Protein AF-V3Z095-F1 (afdb_monomer_lite)

Radius of gyration: 11.89 Å; chains: 1; bounding box: 31×24×21 Å

Secondary structure (DSSP, 8-state):
-EEES-EEE-S-EEEEEEES-EEE-S-EEEEEEES-EEE-S-EEEEEEES-EEE-SEEEEEEEES-EEE-SEEEEEEEES-EEE-SEEEEEEE-

pLDDT: mean 81.74, std 9.74, range [58.19, 93.19]

Sequence (94 aa):
STVLGNVIFNNTHRESTVLGNVIFNNTHRESTVLGNVISNNTHRESTVLGNVIFNNTHRESTVLGNVISFNTQSESTVLGILISFNTHRESTVL

Structure (mmCIF, N/CA/C/O backbone):
data_AF-V3Z095-F1
#
_entry.id   AF-V3Z095-F1
#
loop_
_atom_site.group_PDB
_atom_site.id
_atom_site.type_symbol
_atom_site.label_atom_id
_atom_site.label_alt_id
_atom_site.label_comp_id
_atom_site.label_asym_id
_atom_site.label_entity_id
_atom_site.label_seq_id
_atom_site.pdbx_PDB_ins_code
_atom_site.Cartn_x
_atom_site.Cartn_y
_atom_site.Cartn_z
_atom_site.occupancy
_atom_site.B_iso_or_equiv
_atom_site.auth_seq_id
_atom_site.auth_comp_id
_atom_site.auth_asym_id
_atom_site.auth_atom_id
_atom_site.pdbx_PDB_model_num
ATOM 1 N N . SER A 1 1 ? -11.184 0.688 10.943 1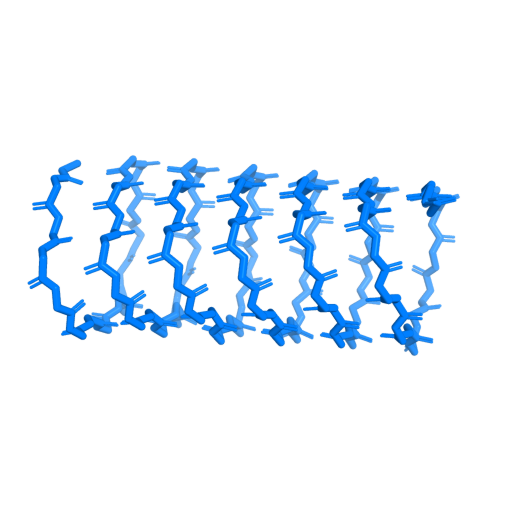.00 80.81 1 SER A N 1
ATOM 2 C CA . SER A 1 1 ? -12.043 -0.504 10.722 1.00 80.81 1 SER A CA 1
ATOM 3 C C . SER A 1 1 ? -11.212 -1.630 10.129 1.00 80.81 1 SER A C 1
ATOM 5 O O . SER A 1 1 ? -10.221 -1.330 9.473 1.00 80.81 1 SER A O 1
ATOM 7 N N . THR A 1 2 ? -11.594 -2.893 10.343 1.00 89.19 2 THR A N 1
ATOM 8 C CA . THR A 1 2 ? -10.903 -4.051 9.745 1.00 89.19 2 THR A CA 1
ATOM 9 C C . THR A 1 2 ? -11.703 -4.590 8.570 1.00 89.19 2 THR A C 1
ATOM 11 O O . THR A 1 2 ? -12.902 -4.824 8.702 1.00 89.19 2 THR A O 1
ATOM 14 N N . VAL A 1 3 ? -11.042 -4.796 7.434 1.00 89.69 3 VAL A N 1
ATOM 15 C CA . VAL A 1 3 ? -11.633 -5.392 6.234 1.00 89.69 3 VAL A CA 1
ATOM 16 C C . VAL A 1 3 ? -10.826 -6.622 5.835 1.00 89.69 3 VAL A C 1
ATOM 18 O O . VAL A 1 3 ? -9.597 -6.574 5.784 1.00 89.69 3 VAL A O 1
ATOM 21 N N . LEU A 1 4 ? -11.523 -7.721 5.553 1.00 93.00 4 LEU A N 1
ATOM 22 C CA . LEU A 1 4 ? -10.937 -8.947 5.022 1.00 93.00 4 LEU A CA 1
ATOM 23 C C . LEU A 1 4 ? -11.355 -9.105 3.559 1.00 93.00 4 LEU A C 1
ATOM 25 O O . LEU A 1 4 ? -12.545 -9.075 3.251 1.00 93.00 4 LEU A O 1
ATOM 29 N N . GLY A 1 5 ? -10.381 -9.290 2.672 1.00 92.19 5 GLY A N 1
ATOM 30 C CA . GLY A 1 5 ? -10.602 -9.412 1.234 1.00 92.19 5 GLY A CA 1
ATOM 31 C C . GLY A 1 5 ? -10.289 -8.132 0.462 1.00 92.19 5 GLY A C 1
ATOM 32 O O . GLY A 1 5 ? -9.551 -7.265 0.926 1.00 92.19 5 GLY A O 1
ATOM 33 N N . ASN A 1 6 ? -10.820 -8.047 -0.759 1.00 92.00 6 ASN A N 1
ATOM 34 C CA . ASN A 1 6 ? -10.533 -6.937 -1.661 1.00 92.00 6 ASN A CA 1
ATOM 35 C C . ASN A 1 6 ? -11.471 -5.758 -1.389 1.00 92.00 6 A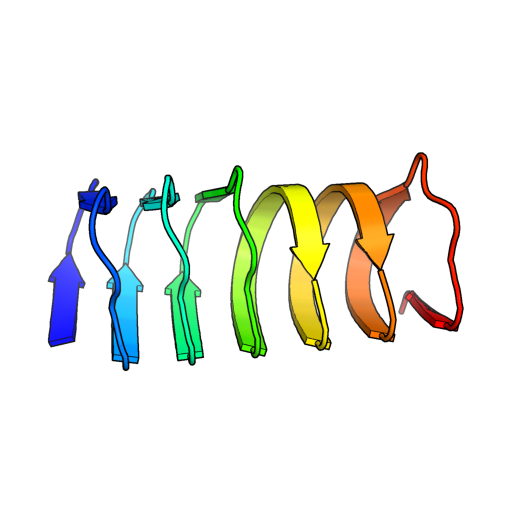SN A C 1
ATOM 37 O O . ASN A 1 6 ? -12.688 -5.941 -1.342 1.00 92.00 6 ASN A O 1
ATOM 41 N N . VAL A 1 7 ? -10.923 -4.550 -1.258 1.00 89.19 7 VAL A N 1
ATOM 42 C CA . VAL A 1 7 ? -11.707 -3.345 -0.953 1.00 89.19 7 VAL A CA 1
ATOM 43 C C . VAL A 1 7 ? -11.264 -2.147 -1.784 1.00 89.19 7 VAL A C 1
ATOM 45 O O . VAL A 1 7 ? -10.089 -1.989 -2.112 1.00 89.19 7 VAL A O 1
ATOM 48 N N . ILE A 1 8 ? -12.226 -1.293 -2.125 1.00 88.94 8 ILE A N 1
ATOM 49 C CA . ILE A 1 8 ? -11.982 -0.014 -2.790 1.00 88.94 8 ILE A CA 1
ATOM 50 C C . ILE A 1 8 ? -12.507 1.096 -1.885 1.00 88.94 8 ILE A C 1
ATOM 52 O O . ILE A 1 8 ? -13.685 1.104 -1.526 1.00 88.94 8 ILE A O 1
ATOM 56 N N . PHE A 1 9 ? -11.642 2.046 -1.538 1.00 85.06 9 PHE A N 1
ATOM 57 C CA . PHE A 1 9 ? -12.014 3.233 -0.775 1.00 85.06 9 PHE A CA 1
ATOM 58 C C . PHE A 1 9 ? -12.023 4.465 -1.678 1.00 85.06 9 PHE A C 1
ATOM 60 O O . PHE A 1 9 ? -10.979 4.893 -2.164 1.00 85.06 9 PHE A O 1
ATOM 67 N N . ASN A 1 10 ? -13.204 5.065 -1.841 1.00 83.75 10 ASN A N 1
ATOM 68 C CA . ASN A 1 10 ? -13.407 6.292 -2.625 1.00 83.75 10 ASN A CA 1
ATOM 69 C C . ASN A 1 10 ? -13.725 7.525 -1.754 1.00 83.75 10 ASN A C 1
ATOM 71 O O . ASN A 1 10 ? -13.984 8.605 -2.274 1.00 83.75 10 ASN A O 1
ATOM 75 N N . ASN A 1 11 ? -13.703 7.393 -0.425 1.00 76.88 11 ASN A N 1
ATOM 76 C CA . ASN A 1 11 ? -14.021 8.464 0.526 1.00 76.88 11 ASN A CA 1
ATOM 77 C C . ASN A 1 11 ? -12.877 8.698 1.512 1.00 76.88 11 ASN A C 1
ATOM 79 O O . ASN A 1 11 ? -12.057 7.806 1.734 1.00 76.88 11 ASN A O 1
ATOM 83 N N . THR A 1 12 ? -12.861 9.881 2.133 1.00 73.81 12 THR A N 1
ATOM 84 C CA . THR A 1 12 ? -11.917 10.183 3.208 1.00 73.81 12 THR A CA 1
ATOM 85 C C . THR A 1 12 ? -12.103 9.195 4.346 1.00 73.81 12 THR A C 1
ATOM 87 O O . THR A 1 12 ? -13.180 9.117 4.940 1.00 73.81 12 THR A O 1
ATOM 90 N N . HIS A 1 13 ? -11.041 8.471 4.674 1.00 70.00 13 HIS A N 1
ATOM 91 C CA . HIS A 1 13 ? -11.054 7.496 5.753 1.00 70.00 13 HIS A CA 1
ATOM 92 C C . HIS A 1 13 ? -9.945 7.830 6.755 1.00 70.00 13 HIS A C 1
ATOM 94 O O . HIS A 1 13 ? -8.837 8.227 6.381 1.00 70.00 13 HIS A O 1
ATOM 100 N N . ARG A 1 14 ? -10.272 7.745 8.049 1.00 72.38 14 ARG A N 1
ATOM 101 C CA . ARG A 1 14 ? -9.317 8.068 9.117 1.00 72.38 14 ARG A CA 1
ATOM 102 C C . ARG A 1 14 ? -8.359 6.912 9.361 1.00 72.38 14 ARG A C 1
ATOM 104 O O . ARG A 1 14 ? -7.163 7.099 9.193 1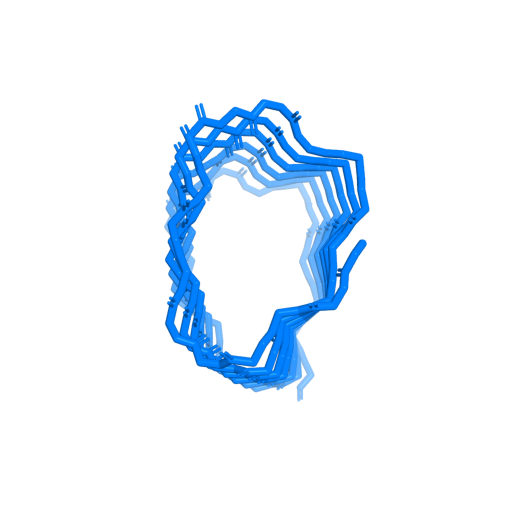.00 72.38 14 ARG A O 1
ATOM 111 N N . GLU A 1 15 ? -8.908 5.739 9.667 1.00 83.50 15 GLU A N 1
ATOM 112 C CA . GLU A 1 15 ? -8.135 4.572 10.093 1.00 83.50 15 GLU A CA 1
ATOM 113 C C . GLU A 1 15 ? -8.703 3.288 9.484 1.00 83.50 15 GLU A C 1
ATOM 115 O O . GLU A 1 15 ? -9.908 3.003 9.589 1.00 83.50 15 GLU A O 1
ATOM 120 N N . SER A 1 16 ? -7.845 2.495 8.847 1.00 84.38 16 SER A N 1
ATOM 121 C CA . SER A 1 16 ? -8.231 1.207 8.269 1.00 84.38 16 SER A CA 1
ATOM 122 C C . SER A 1 16 ? -7.126 0.158 8.395 1.00 84.38 16 SER A C 1
ATOM 124 O O . SER A 1 16 ? -5.937 0.450 8.280 1.00 84.38 16 SER A O 1
ATOM 126 N N . THR A 1 17 ? -7.540 -1.085 8.632 1.00 90.56 17 THR A N 1
ATOM 127 C CA . THR A 1 17 ? -6.696 -2.273 8.540 1.00 90.56 17 THR A CA 1
ATOM 128 C C . THR A 1 17 ? -7.290 -3.187 7.485 1.00 90.56 17 THR A C 1
ATOM 130 O O . THR A 1 17 ? -8.451 -3.583 7.596 1.00 90.56 17 THR A O 1
ATOM 133 N N . VAL A 1 18 ? -6.517 -3.521 6.458 1.00 89.94 18 VAL A N 1
ATOM 134 C CA . VAL A 1 18 ? -6.969 -4.402 5.377 1.00 89.94 18 VAL A CA 1
ATOM 135 C C . VAL A 1 18 ? -6.076 -5.627 5.311 1.00 89.94 18 VAL A C 1
ATOM 137 O O . VAL A 1 18 ? -4.855 -5.509 5.231 1.00 89.94 18 VAL A O 1
ATOM 140 N N . LEU A 1 19 ? -6.696 -6.803 5.311 1.00 93.19 19 LEU A N 1
ATOM 141 C CA . LEU A 1 19 ? -6.044 -8.061 4.973 1.00 93.19 19 LEU A CA 1
ATOM 142 C C . LEU A 1 19 ? -6.541 -8.508 3.596 1.00 93.19 19 LEU A C 1
ATOM 144 O O . LEU A 1 19 ? -7.621 -9.088 3.478 1.00 93.19 19 LEU A O 1
ATOM 148 N N . GLY A 1 20 ? -5.778 -8.193 2.551 1.00 92.00 20 GLY A N 1
ATOM 149 C CA . GLY A 1 20 ? -6.176 -8.383 1.157 1.00 92.00 20 GLY A CA 1
ATOM 150 C C . GLY A 1 20 ? -5.674 -7.268 0.242 1.00 92.00 20 GLY A C 1
ATOM 151 O O . GLY A 1 20 ? -4.792 -6.495 0.613 1.00 92.00 20 GLY A O 1
ATOM 152 N N . ASN A 1 21 ? -6.223 -7.193 -0.974 1.00 91.94 21 ASN A N 1
ATOM 153 C CA . ASN A 1 21 ? -5.857 -6.135 -1.913 1.00 91.94 21 ASN A CA 1
ATOM 154 C C . ASN A 1 21 ? -6.715 -4.892 -1.678 1.00 91.94 21 ASN A C 1
ATOM 156 O O . ASN A 1 21 ? -7.936 -4.988 -1.541 1.00 91.94 21 ASN A O 1
ATOM 160 N N . VAL A 1 22 ? -6.099 -3.717 -1.701 1.00 88.94 22 VAL A N 1
ATOM 161 C CA . VAL A 1 22 ? -6.822 -2.454 -1.565 1.00 88.94 22 VAL A CA 1
ATOM 162 C C . VAL A 1 22 ? -6.482 -1.492 -2.683 1.00 88.94 22 VAL A C 1
ATOM 164 O O . VAL A 1 22 ? -5.328 -1.351 -3.090 1.00 88.94 22 VAL A O 1
ATOM 167 N N . ILE A 1 23 ? -7.521 -0.808 -3.151 1.00 88.62 23 ILE A N 1
ATOM 168 C CA . ILE A 1 23 ? -7.385 0.367 -3.995 1.00 88.62 23 ILE A CA 1
ATOM 169 C C . ILE A 1 23 ? -7.852 1.576 -3.194 1.00 88.62 23 ILE A C 1
ATOM 171 O O . ILE A 1 23 ? -9.011 1.649 -2.779 1.00 88.62 23 ILE A O 1
ATOM 175 N N . PHE A 1 24 ? -6.955 2.535 -2.996 1.00 84.81 24 PHE A N 1
ATOM 176 C CA . PHE A 1 24 ? -7.312 3.842 -2.466 1.00 84.81 24 PHE A CA 1
ATOM 177 C C . PHE A 1 24 ? -7.469 4.822 -3.626 1.00 84.81 24 PHE A C 1
ATOM 179 O O . PHE A 1 24 ? -6.536 5.040 -4.401 1.00 84.81 24 PHE A O 1
ATOM 186 N N . ASN A 1 25 ? -8.630 5.470 -3.700 1.00 84.31 25 ASN A N 1
ATOM 187 C CA . ASN A 1 25 ? -8.910 6.614 -4.568 1.00 84.31 25 ASN A CA 1
ATOM 188 C C . ASN A 1 25 ? -9.550 7.769 -3.760 1.00 84.31 25 ASN A C 1
ATOM 190 O O . ASN A 1 25 ? -10.511 8.393 -4.204 1.00 84.31 25 ASN A O 1
ATOM 194 N N . ASN A 1 26 ? -9.059 8.009 -2.531 1.00 75.44 26 ASN A N 1
ATOM 195 C CA . ASN A 1 26 ? -9.223 9.293 -1.841 1.00 75.44 26 ASN A CA 1
ATOM 196 C C . ASN A 1 26 ? -8.122 9.570 -0.787 1.00 75.44 26 ASN A C 1
ATOM 198 O O . ASN A 1 26 ? -7.223 8.762 -0.560 1.00 75.44 26 ASN A O 1
ATOM 202 N N . THR A 1 27 ? -8.217 10.715 -0.108 1.00 72.12 27 THR A N 1
ATOM 203 C CA . THR A 1 27 ? -7.363 11.106 1.013 1.00 72.12 27 THR A CA 1
ATOM 204 C C . THR A 1 27 ? -7.524 10.144 2.184 1.00 72.12 27 THR A C 1
ATOM 206 O O . THR A 1 27 ? -8.635 9.921 2.668 1.00 72.12 27 THR A O 1
ATOM 209 N N . HIS A 1 28 ? -6.413 9.636 2.703 1.00 69.75 28 HIS A N 1
ATOM 210 C CA . HIS A 1 28 ? -6.424 8.736 3.851 1.00 69.75 28 HIS A CA 1
ATOM 211 C C . HIS A 1 28 ? -5.383 9.160 4.884 1.00 69.75 28 HIS A C 1
ATOM 213 O O . HIS A 1 28 ? -4.294 9.637 4.544 1.00 69.75 28 HIS A O 1
ATOM 219 N N . ARG A 1 29 ? -5.743 9.036 6.165 1.00 70.81 29 ARG A N 1
ATOM 220 C CA . ARG A 1 29 ? -4.875 9.462 7.265 1.00 70.81 29 ARG A CA 1
ATOM 221 C C . ARG A 1 29 ? -3.892 8.363 7.650 1.00 70.81 29 ARG A C 1
ATOM 223 O O . ARG A 1 29 ? -2.703 8.582 7.469 1.00 70.81 29 ARG A O 1
ATOM 230 N N . GLU A 1 30 ? -4.394 7.200 8.066 1.00 82.88 30 GLU A N 1
ATOM 231 C CA . GLU A 1 30 ? -3.576 6.133 8.664 1.00 82.88 30 GLU A CA 1
ATOM 232 C C . GLU A 1 30 ? -4.066 4.739 8.252 1.00 82.88 30 GLU A C 1
ATOM 234 O O . GLU A 1 30 ? -5.129 4.297 8.686 1.00 82.88 30 GLU A O 1
ATOM 239 N N . SER A 1 31 ? -3.322 4.027 7.404 1.00 85.50 31 SER A N 1
A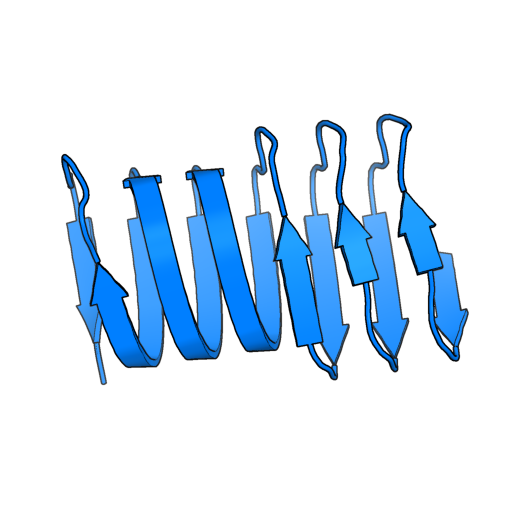TOM 240 C CA . SER A 1 31 ? -3.710 2.681 6.945 1.00 85.50 31 SER A CA 1
ATOM 241 C C . SER A 1 31 ? -2.646 1.630 7.236 1.00 85.50 31 SER A C 1
ATOM 243 O O . SER A 1 31 ? -1.469 1.854 6.944 1.00 85.50 31 SER A O 1
ATOM 245 N N . THR A 1 32 ? -3.084 0.443 7.651 1.00 90.44 32 THR A N 1
ATOM 246 C CA . THR A 1 32 ? -2.248 -0.764 7.688 1.00 90.44 32 THR A CA 1
ATOM 247 C C . THR A 1 32 ? -2.785 -1.789 6.704 1.00 90.44 32 THR A C 1
ATOM 249 O O . THR A 1 32 ? -3.948 -2.186 6.792 1.00 90.44 32 THR A O 1
ATOM 252 N N . VAL A 1 33 ? -1.950 -2.243 5.775 1.00 89.69 33 VAL A N 1
ATOM 253 C CA . VAL A 1 33 ? -2.351 -3.231 4.768 1.00 89.69 33 VAL A CA 1
ATOM 254 C C . VAL A 1 33 ? -1.408 -4.421 4.791 1.00 89.69 33 VAL A C 1
ATOM 256 O O . VAL A 1 33 ? -0.192 -4.266 4.701 1.00 89.69 33 VAL A O 1
ATOM 259 N N . LEU A 1 34 ? -1.985 -5.616 4.863 1.00 92.94 34 LEU A N 1
ATOM 260 C CA . LEU A 1 34 ? -1.299 -6.870 4.588 1.00 92.94 34 LEU A CA 1
ATOM 261 C C . LEU A 1 34 ? -1.820 -7.418 3.255 1.00 92.94 34 LEU A C 1
ATOM 263 O O . LEU A 1 34 ? -2.909 -7.991 3.195 1.00 92.94 34 LEU A O 1
ATOM 267 N N . GLY A 1 35 ? -1.061 -7.192 2.183 1.00 91.75 35 GLY A N 1
ATOM 268 C CA . GLY A 1 35 ? -1.469 -7.491 0.811 1.00 91.75 35 GLY A CA 1
ATOM 269 C C . GLY A 1 35 ? -0.982 -6.447 -0.191 1.00 91.75 35 GLY A C 1
ATOM 270 O O . GLY A 1 35 ? -0.024 -5.722 0.072 1.00 91.75 35 GLY A O 1
ATOM 271 N N . ASN A 1 36 ? -1.621 -6.387 -1.363 1.00 92.00 36 ASN A N 1
ATOM 272 C CA . ASN A 1 36 ? -1.231 -5.433 -2.399 1.00 92.00 36 ASN A CA 1
ATOM 273 C C . ASN A 1 36 ? -2.013 -4.123 -2.280 1.00 92.00 36 ASN A C 1
ATOM 275 O O . ASN A 1 36 ? -3.228 -4.126 -2.067 1.00 92.00 36 ASN A O 1
ATOM 279 N N . VAL A 1 37 ? -1.318 -3.008 -2.486 1.00 88.38 37 VAL A N 1
ATOM 280 C CA . VAL A 1 37 ? -1.900 -1.666 -2.467 1.00 88.38 37 VAL A CA 1
ATOM 281 C C . VAL A 1 37 ? -1.704 -1.004 -3.818 1.00 88.38 37 VAL A C 1
ATOM 283 O O . VAL A 1 37 ? -0.589 -0.924 -4.331 1.00 88.38 37 VAL A O 1
ATOM 286 N N . ILE A 1 38 ? -2.789 -0.463 -4.359 1.00 88.25 38 ILE A N 1
ATOM 287 C CA . ILE A 1 38 ? -2.735 0.548 -5.411 1.00 88.25 38 ILE A CA 1
ATOM 288 C C . ILE A 1 38 ? -3.338 1.817 -4.824 1.00 88.25 38 ILE A C 1
ATOM 290 O O . ILE A 1 38 ? -4.445 1.796 -4.288 1.00 88.25 38 ILE A O 1
ATOM 294 N N . SER A 1 39 ? -2.622 2.930 -4.896 1.00 83.31 39 SER A N 1
ATOM 295 C CA . SER A 1 39 ? -3.124 4.195 -4.369 1.00 83.31 39 SER A CA 1
ATOM 296 C C . SER A 1 39 ? -2.834 5.342 -5.327 1.00 83.31 39 SER A C 1
ATOM 298 O O . SER A 1 39 ? -1.731 5.439 -5.863 1.00 83.31 39 SER A O 1
ATOM 300 N N . ASN A 1 40 ? -3.854 6.183 -5.517 1.00 82.75 40 ASN A N 1
ATOM 301 C CA . ASN A 1 40 ? -3.861 7.346 -6.408 1.00 82.75 40 ASN A CA 1
ATOM 302 C C . ASN A 1 40 ? -4.363 8.633 -5.698 1.00 82.75 40 ASN A C 1
ATOM 304 O O . ASN A 1 40 ? -5.310 9.252 -6.165 1.00 82.75 40 ASN A O 1
ATOM 308 N N . ASN A 1 41 ? -3.838 8.994 -4.517 1.00 72.50 41 ASN A N 1
ATOM 309 C CA . ASN A 1 41 ? -4.282 10.121 -3.684 1.00 72.50 41 ASN A CA 1
ATOM 310 C C . ASN A 1 41 ? -3.203 10.724 -2.778 1.00 72.50 41 ASN A C 1
ATOM 312 O O . ASN A 1 41 ? -2.065 10.278 -2.718 1.00 72.50 41 ASN A O 1
ATOM 316 N N . THR A 1 42 ? -3.610 11.690 -1.957 1.00 67.25 42 THR A N 1
ATOM 317 C CA . THR A 1 42 ? -2.823 12.169 -0.820 1.00 67.25 42 THR A CA 1
ATOM 318 C C . THR A 1 42 ? -2.961 11.229 0.378 1.00 67.25 42 THR A C 1
ATOM 320 O O . THR A 1 42 ? -4.056 11.059 0.914 1.00 67.25 42 THR A O 1
ATOM 323 N N . HIS A 1 43 ? -1.853 10.669 0.856 1.00 66.62 43 HIS A N 1
ATOM 324 C CA . HIS A 1 43 ? -1.840 9.873 2.085 1.00 66.62 43 HIS A CA 1
ATOM 325 C C . HIS A 1 43 ? -0.884 10.487 3.100 1.00 66.62 43 HIS A C 1
ATOM 327 O O . HIS A 1 43 ? 0.204 10.956 2.748 1.00 66.62 43 HIS A O 1
ATOM 333 N N . ARG A 1 44 ? -1.290 10.468 4.370 1.00 66.00 44 ARG A N 1
ATOM 334 C CA . ARG A 1 44 ? -0.453 10.989 5.450 1.00 66.00 44 ARG A CA 1
ATOM 335 C C . ARG A 1 44 ? 0.530 9.932 5.934 1.00 66.00 44 ARG A C 1
ATOM 337 O O . ARG A 1 44 ? 1.725 10.141 5.779 1.00 66.00 44 ARG A O 1
ATOM 344 N N . GLU A 1 45 ? 0.007 8.803 6.405 1.00 80.62 45 GLU A N 1
ATOM 345 C CA . GLU A 1 45 ? 0.787 7.729 7.021 1.00 80.62 45 GLU A CA 1
ATOM 346 C C . GLU A 1 45 ? 0.260 6.365 6.563 1.00 80.62 45 GLU A C 1
ATOM 348 O O . GLU A 1 45 ? -0.951 6.121 6.520 1.00 80.62 45 GLU A O 1
ATOM 353 N N . SER A 1 46 ? 1.162 5.468 6.167 1.00 84.31 46 SER A N 1
ATOM 354 C CA . SER A 1 46 ? 0.790 4.117 5.732 1.00 84.31 46 SER A CA 1
ATOM 355 C C . SER A 1 46 ? 1.867 3.096 6.068 1.00 84.31 46 SER A C 1
ATOM 357 O O . SER A 1 46 ? 3.053 3.354 5.861 1.00 84.31 46 SER A O 1
ATOM 359 N N . THR A 1 47 ? 1.426 1.923 6.519 1.00 90.12 47 THR A N 1
ATOM 360 C CA . THR A 1 47 ? 2.269 0.739 6.693 1.00 90.12 47 THR A CA 1
ATOM 361 C C . THR A 1 47 ? 1.752 -0.368 5.791 1.00 90.12 47 THR A C 1
ATOM 363 O O . THR A 1 47 ? 0.583 -0.754 5.885 1.00 90.12 47 THR A O 1
ATOM 366 N N . VAL A 1 48 ? 2.614 -0.894 4.923 1.00 88.81 48 VAL A N 1
ATOM 367 C CA . VAL A 1 48 ? 2.248 -1.988 4.021 1.00 88.81 48 VAL A CA 1
ATOM 368 C C . VAL A 1 48 ? 3.234 -3.139 4.131 1.00 88.81 48 VAL A C 1
ATOM 370 O O . VAL A 1 48 ? 4.445 -2.950 4.049 1.00 88.81 48 VAL A O 1
ATOM 373 N N . LEU A 1 49 ? 2.696 -4.346 4.271 1.00 92.19 49 LEU A N 1
ATOM 374 C CA . LEU A 1 49 ? 3.427 -5.593 4.096 1.00 92.19 49 LEU A CA 1
ATOM 375 C C . LEU A 1 49 ? 2.928 -6.257 2.807 1.00 92.19 49 LEU A C 1
ATOM 377 O O . LEU A 1 49 ? 1.836 -6.830 2.783 1.00 92.19 49 LEU A O 1
ATOM 381 N N . GLY A 1 50 ? 3.706 -6.133 1.731 1.00 91.56 50 GLY A N 1
ATOM 382 C CA . GLY A 1 50 ? 3.330 -6.594 0.393 1.00 91.56 50 GLY A CA 1
ATOM 383 C C . GLY A 1 50 ? 3.819 -5.679 -0.730 1.00 91.56 50 GLY A C 1
ATOM 384 O O . GLY A 1 50 ? 4.790 -4.941 -0.567 1.00 91.56 50 GLY A O 1
ATOM 385 N N . ASN A 1 51 ? 3.167 -5.755 -1.895 1.00 90.94 51 ASN A N 1
ATOM 386 C CA . ASN A 1 51 ? 3.531 -4.926 -3.046 1.00 90.94 51 ASN A CA 1
ATOM 387 C C . ASN A 1 51 ? 2.704 -3.648 -3.087 1.00 90.94 51 ASN A C 1
ATOM 389 O O . ASN A 1 51 ? 1.496 -3.666 -2.835 1.00 90.94 51 ASN A O 1
ATOM 393 N N . VAL A 1 52 ? 3.344 -2.551 -3.476 1.00 86.50 52 VAL A N 1
ATOM 394 C CA . VAL A 1 52 ? 2.705 -1.244 -3.515 1.00 86.50 52 VAL A CA 1
ATOM 395 C C . VAL A 1 52 ? 2.995 -0.512 -4.809 1.00 86.50 52 VAL A C 1
ATOM 397 O O . VAL A 1 52 ? 4.139 -0.426 -5.253 1.00 86.50 52 VAL A O 1
ATOM 400 N N . ILE A 1 53 ? 1.941 0.063 -5.378 1.00 87.56 53 ILE A N 1
ATOM 401 C CA . ILE A 1 53 ? 2.024 1.048 -6.449 1.00 87.56 53 ILE A CA 1
ATOM 402 C C . ILE A 1 53 ? 1.421 2.355 -5.933 1.00 87.56 53 ILE A C 1
ATOM 404 O O . ILE A 1 53 ? 0.244 2.403 -5.564 1.00 87.56 53 ILE A O 1
ATOM 408 N N . PHE A 1 54 ? 2.229 3.413 -5.925 1.00 81.38 54 PHE A N 1
ATOM 409 C CA . PHE A 1 54 ? 1.816 4.758 -5.534 1.00 81.38 54 PHE A CA 1
ATOM 410 C C . PHE A 1 54 ? 1.917 5.740 -6.708 1.00 81.38 54 PHE A C 1
ATOM 412 O O . PHE A 1 54 ? 2.931 5.751 -7.406 1.00 81.38 54 PHE A O 1
ATOM 419 N N . ASN A 1 55 ? 0.897 6.590 -6.874 1.00 81.38 55 ASN A N 1
ATOM 420 C CA . ASN A 1 55 ? 0.868 7.686 -7.852 1.00 81.38 55 ASN A CA 1
ATOM 421 C C . ASN A 1 55 ? 0.260 8.983 -7.263 1.00 81.38 55 ASN A C 1
ATOM 423 O O . ASN A 1 55 ? -0.881 9.347 -7.535 1.00 81.38 55 ASN A O 1
ATOM 427 N N . ASN A 1 56 ? 0.993 9.631 -6.362 1.00 71.06 56 ASN A N 1
ATOM 428 C CA . ASN A 1 56 ? 0.479 10.316 -5.181 1.00 71.06 56 ASN A CA 1
ATOM 429 C C . ASN A 1 56 ? 1.401 11.426 -4.656 1.00 71.06 56 ASN A C 1
ATOM 431 O O . ASN A 1 56 ? 2.602 11.468 -4.915 1.00 71.06 56 ASN A O 1
ATOM 435 N N . THR A 1 57 ? 0.867 12.240 -3.744 1.00 63.88 57 THR A N 1
ATOM 436 C CA . THR A 1 57 ? 1.669 12.995 -2.771 1.00 63.88 57 THR A CA 1
ATOM 437 C C . THR A 1 57 ? 1.615 12.270 -1.423 1.00 63.88 57 THR A C 1
ATOM 439 O O . THR A 1 57 ? 0.563 12.219 -0.786 1.00 63.88 57 THR A O 1
ATOM 442 N N . HIS A 1 58 ? 2.735 11.690 -0.985 1.00 64.94 58 HIS A N 1
ATOM 443 C CA . HIS A 1 58 ? 2.836 10.997 0.308 1.00 64.94 58 HIS A CA 1
ATOM 444 C C . HIS A 1 58 ? 3.738 11.761 1.266 1.00 64.94 58 HIS A C 1
ATOM 446 O O . HIS A 1 58 ? 4.808 12.242 0.875 1.00 64.94 58 HIS A O 1
ATOM 452 N N . ARG A 1 59 ? 3.309 11.843 2.528 1.00 60.50 59 ARG A N 1
ATOM 453 C CA . ARG A 1 59 ? 4.124 12.434 3.587 1.00 60.50 59 ARG A CA 1
ATOM 454 C C . ARG A 1 59 ? 5.075 11.395 4.170 1.00 60.50 59 ARG A C 1
ATOM 456 O O . ARG A 1 59 ? 6.276 11.603 4.060 1.00 60.50 59 ARG A O 1
ATOM 463 N N . GLU A 1 60 ? 4.531 10.280 4.662 1.00 79.25 60 GLU A N 1
ATOM 464 C CA . GLU A 1 60 ? 5.279 9.223 5.351 1.00 79.25 60 GLU A CA 1
ATOM 465 C C . GLU A 1 60 ? 4.742 7.823 4.980 1.00 79.25 60 GLU A C 1
ATOM 467 O O . GLU A 1 60 ? 3.531 7.567 4.966 1.00 79.25 60 GLU A O 1
ATOM 472 N N . SER A 1 61 ? 5.639 6.889 4.649 1.00 82.50 61 SER A N 1
ATOM 473 C CA . SER A 1 61 ? 5.270 5.491 4.380 1.00 82.50 61 SER A CA 1
ATOM 474 C C . SER A 1 61 ? 6.364 4.503 4.765 1.00 82.50 61 SER A C 1
ATOM 476 O O . SER A 1 61 ? 7.529 4.714 4.419 1.00 82.50 61 SER A O 1
ATOM 478 N N . THR A 1 62 ? 5.956 3.382 5.359 1.00 89.38 62 THR A N 1
ATOM 479 C CA . THR A 1 62 ? 6.817 2.225 5.624 1.00 89.38 62 THR A CA 1
ATOM 480 C C . THR A 1 62 ? 6.312 1.030 4.832 1.00 89.38 62 THR A C 1
ATOM 482 O O . THR A 1 62 ? 5.159 0.618 4.988 1.00 89.38 62 THR A O 1
ATOM 485 N N . VAL A 1 63 ? 7.166 0.460 3.985 1.00 88.00 63 VAL A N 1
ATOM 486 C CA . VAL A 1 63 ? 6.823 -0.726 3.197 1.00 88.00 63 VAL A CA 1
ATOM 487 C C . VAL A 1 63 ? 7.841 -1.832 3.426 1.00 88.00 63 VAL A C 1
ATOM 489 O O . VAL A 1 63 ? 9.041 -1.628 3.267 1.00 88.00 63 VAL A O 1
ATOM 492 N N . LEU A 1 64 ? 7.344 -3.020 3.757 1.00 91.75 64 LEU A N 1
ATOM 493 C CA . LEU A 1 64 ? 8.105 -4.262 3.718 1.00 91.75 64 LEU A CA 1
ATOM 494 C C . LEU A 1 64 ? 7.656 -5.050 2.483 1.00 91.75 64 LEU A C 1
ATOM 496 O O . LEU A 1 64 ? 6.578 -5.651 2.479 1.00 91.75 64 LEU A O 1
ATOM 500 N N . GLY A 1 65 ? 8.459 -4.997 1.420 1.00 91.00 65 GLY A N 1
ATOM 501 C CA . GLY A 1 65 ? 8.125 -5.569 0.117 1.00 91.00 65 GLY A CA 1
ATOM 502 C C . GLY A 1 65 ? 8.572 -4.700 -1.057 1.00 91.00 65 GLY A C 1
ATOM 503 O O . GLY A 1 65 ? 9.571 -3.989 -0.973 1.00 91.00 65 GLY A O 1
ATOM 504 N N . ASN A 1 66 ? 7.847 -4.788 -2.174 1.00 89.81 66 ASN A N 1
ATOM 505 C CA . ASN A 1 66 ? 8.205 -4.084 -3.405 1.00 89.81 66 ASN A CA 1
ATOM 506 C C . ASN A 1 66 ? 7.372 -2.816 -3.575 1.00 89.81 66 ASN A C 1
ATOM 508 O O . ASN A 1 66 ? 6.149 -2.850 -3.435 1.00 89.81 66 ASN A O 1
ATOM 512 N N . VAL A 1 67 ? 8.023 -1.722 -3.954 1.00 87.00 67 VAL A N 1
ATOM 513 C CA . VAL A 1 67 ? 7.393 -0.423 -4.184 1.00 87.00 67 VAL A CA 1
ATOM 514 C C . VAL A 1 67 ? 7.715 0.082 -5.581 1.00 87.00 67 VAL A C 1
ATOM 516 O O . VAL A 1 67 ? 8.878 0.159 -5.977 1.00 87.00 67 VAL A O 1
ATOM 519 N N . ILE A 1 68 ? 6.672 0.499 -6.293 1.00 87.25 68 ILE A N 1
ATOM 520 C CA . ILE A 1 68 ? 6.778 1.353 -7.475 1.00 87.25 68 ILE A CA 1
ATOM 521 C C . ILE A 1 68 ? 6.106 2.688 -7.142 1.00 87.25 68 ILE A C 1
ATOM 523 O O . ILE A 1 68 ? 4.953 2.719 -6.711 1.00 87.25 68 ILE A O 1
ATOM 527 N N . SER A 1 69 ? 6.832 3.791 -7.312 1.00 81.38 69 SER A N 1
ATOM 528 C CA . SER A 1 69 ? 6.414 5.125 -6.865 1.00 81.38 69 SER A CA 1
ATOM 529 C C . SER A 1 69 ? 6.551 6.162 -7.987 1.00 81.38 69 SER A C 1
ATOM 531 O O . SER A 1 69 ? 7.608 6.240 -8.619 1.00 81.38 69 SER A O 1
ATOM 533 N N . PHE A 1 70 ? 5.488 6.948 -8.210 1.00 81.81 70 PHE A N 1
ATOM 534 C CA . PHE A 1 70 ? 5.390 8.040 -9.194 1.00 81.81 70 PHE A CA 1
ATOM 535 C C . PHE A 1 70 ? 4.833 9.318 -8.533 1.00 81.81 70 PHE A C 1
ATOM 537 O O . PHE A 1 70 ? 3.680 9.701 -8.713 1.00 81.81 70 PHE A O 1
ATOM 544 N N . ASN A 1 71 ? 5.633 9.952 -7.682 1.00 71.06 71 ASN A N 1
ATOM 545 C CA . ASN A 1 71 ? 5.179 10.820 -6.606 1.00 71.06 71 ASN A CA 1
ATOM 546 C C . ASN A 1 71 ? 6.059 12.057 -6.387 1.00 71.06 71 ASN A C 1
ATOM 548 O O . ASN A 1 71 ? 7.231 12.121 -6.754 1.00 71.06 71 ASN A O 1
ATOM 552 N N . THR A 1 72 ? 5.506 12.997 -5.621 1.00 63.06 72 THR A N 1
ATOM 553 C CA . THR A 1 72 ? 6.281 13.931 -4.793 1.00 63.06 72 THR A CA 1
ATOM 554 C C . THR A 1 72 ? 6.243 13.396 -3.359 1.00 63.06 72 THR A C 1
ATOM 556 O O . THR A 1 72 ? 5.186 13.397 -2.725 1.00 63.06 72 THR A O 1
ATOM 559 N N . GLN A 1 73 ? 7.359 12.858 -2.865 1.00 61.06 73 GLN A N 1
ATOM 560 C CA . GLN A 1 73 ? 7.438 12.179 -1.563 1.00 61.06 73 GLN A CA 1
ATOM 561 C C . GLN A 1 73 ? 8.365 12.935 -0.610 1.00 61.06 73 GLN A C 1
ATOM 563 O O . GLN A 1 73 ? 9.482 13.303 -0.985 1.00 61.06 73 GLN A O 1
ATOM 568 N N . SER A 1 74 ? 7.896 13.162 0.622 1.00 59.69 74 SER A N 1
ATOM 569 C CA . SER A 1 74 ? 8.725 13.762 1.673 1.00 59.69 74 SER A CA 1
ATOM 570 C C . SER A 1 74 ? 9.612 12.717 2.342 1.00 59.69 74 SER A C 1
ATOM 572 O O . SER A 1 74 ? 10.824 12.901 2.297 1.00 59.69 74 SER A O 1
ATOM 574 N N . GLU A 1 75 ? 9.041 11.624 2.865 1.00 76.19 75 GLU A N 1
ATOM 575 C CA . GLU A 1 75 ? 9.784 10.602 3.617 1.00 76.19 75 GLU A CA 1
ATOM 576 C C . GLU A 1 75 ? 9.250 9.184 3.332 1.00 76.19 75 GLU A C 1
ATOM 578 O O . GLU A 1 75 ? 8.042 8.926 3.377 1.00 76.19 75 GLU A O 1
ATOM 583 N N . SER A 1 76 ? 10.143 8.236 3.023 1.00 80.31 76 SER A N 1
ATOM 584 C CA . SER A 1 76 ? 9.773 6.821 2.880 1.00 80.31 76 SER A CA 1
ATOM 585 C C . SER A 1 76 ? 10.862 5.867 3.364 1.00 80.31 76 SER A C 1
ATOM 587 O O . SER A 1 76 ? 12.052 6.117 3.161 1.00 80.31 76 SER A O 1
ATOM 589 N N . THR A 1 77 ? 10.440 4.763 3.982 1.00 88.38 77 THR A N 1
ATOM 590 C CA . THR A 1 77 ? 11.306 3.627 4.318 1.00 88.38 77 THR A CA 1
ATOM 591 C C . THR A 1 77 ? 10.808 2.387 3.593 1.00 88.38 77 THR A C 1
ATOM 593 O O . THR A 1 77 ? 9.654 1.985 3.762 1.00 88.38 77 THR A O 1
ATOM 596 N N . VAL A 1 78 ? 11.675 1.774 2.792 1.00 88.31 78 VAL A N 1
ATOM 597 C CA . VAL A 1 78 ? 11.383 0.520 2.093 1.00 88.31 78 VAL A CA 1
ATOM 598 C C . VAL A 1 78 ? 12.400 -0.524 2.514 1.00 88.31 78 VAL A C 1
ATOM 600 O O . VAL A 1 78 ? 13.597 -0.312 2.364 1.00 88.31 78 VAL A O 1
ATOM 603 N N . LEU A 1 79 ? 11.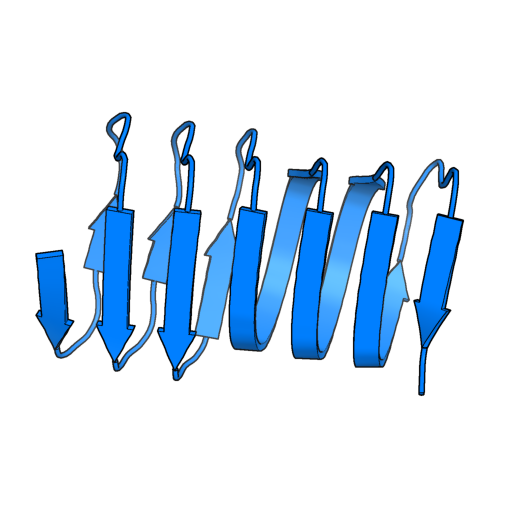915 -1.648 3.031 1.00 90.81 79 LEU A N 1
ATOM 604 C CA . LEU A 1 79 ? 12.717 -2.843 3.264 1.00 90.81 79 LEU A CA 1
ATOM 605 C C . LEU A 1 79 ? 12.388 -3.834 2.142 1.00 90.81 79 LEU A C 1
ATOM 607 O O . LEU A 1 79 ? 11.373 -4.534 2.199 1.00 90.81 79 LEU A O 1
ATOM 611 N N . GLY A 1 80 ? 13.189 -3.807 1.075 1.00 89.81 80 GLY A N 1
ATOM 612 C CA . GLY A 1 80 ? 12.904 -4.503 -0.182 1.00 89.81 80 GLY A CA 1
ATOM 613 C C . GLY A 1 80 ? 13.260 -3.693 -1.431 1.00 89.81 80 GLY A C 1
ATOM 614 O O . GLY A 1 80 ? 14.225 -2.935 -1.453 1.00 89.81 80 GLY A O 1
ATOM 615 N N . ILE A 1 81 ? 12.499 -3.877 -2.513 1.00 89.56 81 ILE A N 1
ATOM 616 C CA . ILE A 1 81 ? 12.789 -3.224 -3.798 1.00 89.56 81 ILE A CA 1
ATOM 617 C C . ILE A 1 81 ? 12.024 -1.907 -3.894 1.00 89.56 81 ILE A C 1
ATOM 619 O O . ILE A 1 81 ? 10.802 -1.889 -3.759 1.00 89.56 81 ILE A O 1
ATOM 623 N N . LEU A 1 82 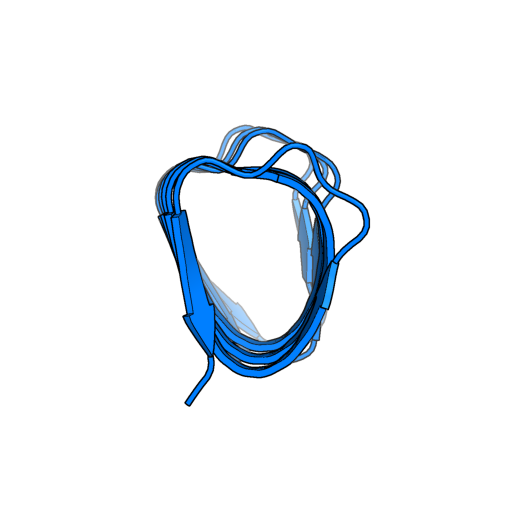? 12.727 -0.821 -4.224 1.00 87.06 82 LEU A N 1
ATOM 624 C CA . LEU A 1 82 ? 12.127 0.470 -4.555 1.00 87.06 82 LEU A CA 1
ATOM 625 C C . LEU A 1 82 ? 12.488 0.885 -5.985 1.00 87.06 82 LEU A C 1
ATOM 627 O O . LEU A 1 82 ? 13.657 1.072 -6.315 1.00 87.06 82 LEU A O 1
ATOM 631 N N . ILE A 1 83 ? 11.465 1.097 -6.809 1.00 87.38 83 ILE A N 1
ATOM 632 C CA . ILE A 1 83 ? 11.565 1.776 -8.102 1.00 87.38 83 ILE A CA 1
ATOM 633 C C . ILE A 1 83 ? 10.834 3.115 -7.968 1.00 87.38 83 ILE A C 1
ATOM 635 O O . ILE A 1 83 ? 9.637 3.147 -7.681 1.00 87.38 83 ILE A O 1
ATOM 639 N N . SER A 1 84 ? 11.550 4.224 -8.149 1.00 81.19 84 SER A N 1
ATOM 640 C CA . SER A 1 84 ? 11.036 5.575 -7.895 1.00 81.19 84 SER A CA 1
ATOM 641 C C . SER A 1 84 ? 11.320 6.507 -9.069 1.00 81.19 84 SER A C 1
ATOM 643 O O . SER A 1 84 ? 12.453 6.583 -9.543 1.00 81.19 84 SER A O 1
ATOM 645 N N . PHE A 1 85 ? 10.292 7.228 -9.517 1.00 81.06 85 PHE A N 1
ATOM 646 C CA . PHE A 1 85 ? 10.360 8.214 -10.600 1.00 81.06 85 PHE A CA 1
ATOM 647 C C . PHE A 1 85 ? 9.956 9.609 -10.087 1.00 81.06 85 PHE A C 1
ATOM 649 O O . PHE A 1 85 ? 9.097 10.277 -10.662 1.00 81.06 85 PHE A O 1
ATOM 656 N N . ASN A 1 86 ? 10.557 10.027 -8.967 1.00 70.81 86 ASN A N 1
ATOM 657 C CA . ASN A 1 86 ? 10.043 11.100 -8.107 1.00 70.81 86 ASN A CA 1
ATOM 658 C C . ASN A 1 86 ? 10.981 12.306 -7.988 1.00 70.81 86 ASN A C 1
ATOM 660 O O . ASN A 1 86 ? 12.203 12.171 -8.024 1.00 70.81 86 ASN A O 1
ATOM 664 N N . THR A 1 87 ? 10.411 13.472 -7.674 1.00 62.97 87 THR A N 1
ATOM 665 C CA . THR A 1 87 ? 11.124 14.565 -6.996 1.00 62.97 87 THR A CA 1
ATOM 666 C C . THR A 1 87 ? 11.137 14.276 -5.491 1.00 62.97 87 THR A C 1
ATOM 668 O O . THR A 1 87 ? 10.135 14.477 -4.803 1.00 62.97 87 THR A O 1
ATOM 671 N N . HIS A 1 88 ? 12.250 13.735 -4.984 1.00 58.19 88 HIS A N 1
ATOM 672 C CA . HIS A 1 88 ? 12.380 13.296 -3.588 1.00 58.19 88 HIS A CA 1
ATOM 673 C C . HIS A 1 88 ? 13.039 14.334 -2.685 1.00 58.19 88 HIS A C 1
ATOM 675 O O . HIS A 1 88 ? 13.993 14.998 -3.092 1.00 58.19 88 HIS A O 1
ATOM 681 N N . ARG A 1 89 ? 12.566 14.398 -1.432 1.00 58.28 89 ARG A N 1
ATOM 682 C CA . ARG A 1 89 ? 13.287 15.058 -0.341 1.00 58.28 89 ARG A CA 1
ATOM 683 C C . ARG A 1 89 ? 14.142 14.054 0.442 1.00 58.28 89 ARG A C 1
ATOM 685 O O . ARG A 1 89 ? 15.342 14.284 0.509 1.00 58.28 89 ARG A O 1
ATOM 692 N N . GLU A 1 90 ? 13.580 12.936 0.933 1.00 68.81 90 GLU A N 1
ATOM 693 C CA . GLU A 1 90 ? 14.322 11.886 1.669 1.00 68.81 90 GLU A CA 1
ATOM 694 C C . GLU A 1 90 ? 13.711 10.470 1.482 1.00 68.81 90 GLU A C 1
ATOM 696 O O . GLU A 1 90 ? 12.491 10.299 1.518 1.00 68.81 90 GLU A O 1
ATOM 701 N N . SER A 1 91 ? 14.552 9.445 1.275 1.00 73.25 91 SER A N 1
ATOM 702 C CA . SER A 1 91 ? 14.161 8.021 1.204 1.00 73.25 91 SER A CA 1
ATOM 703 C C . SER A 1 91 ? 15.260 7.116 1.745 1.00 73.25 91 SER A C 1
ATOM 705 O O . SER A 1 91 ? 16.431 7.320 1.429 1.00 73.25 91 SER A O 1
ATOM 707 N N . THR A 1 92 ? 14.871 6.077 2.484 1.00 85.56 92 THR A N 1
ATOM 708 C CA . THR A 1 92 ? 15.773 5.019 2.959 1.00 85.56 92 THR A CA 1
ATOM 709 C C . THR A 1 92 ? 15.337 3.675 2.391 1.00 85.56 92 THR A C 1
ATOM 711 O O . THR A 1 92 ? 14.184 3.272 2.553 1.00 85.56 92 THR A O 1
ATOM 714 N N . VAL A 1 93 ? 16.263 2.982 1.729 1.00 83.75 93 VAL A N 1
ATOM 715 C CA . VAL A 1 93 ? 16.074 1.605 1.257 1.00 83.75 93 VAL A CA 1
ATOM 716 C C . VAL A 1 93 ? 17.051 0.712 2.012 1.00 83.75 93 VAL A C 1
ATOM 718 O O . VAL A 1 93 ? 18.251 0.995 2.020 1.00 83.75 93 VAL A O 1
ATOM 721 N N . LEU A 1 94 ? 16.521 -0.319 2.665 1.00 85.00 94 LEU A N 1
ATOM 722 C CA . LEU A 1 94 ? 17.246 -1.358 3.402 1.00 85.00 94 LEU A CA 1
ATOM 723 C C . LEU A 1 94 ? 17.039 -2.707 2.704 1.00 85.00 94 LEU A C 1
ATOM 725 O O . LEU A 1 94 ? 17.993 -3.512 2.730 1.00 85.00 94 LEU A O 1
#

Foldseek 3Di:
DEEEEEEEDCDEDEEYEYEYEYEYNEEYEEYEYEYEYEYQEEYEEYEYEYEYEECYEYEEYEYEEAYEYNYAYEEYEYAYHYDYPYPYDDYHYD

Organism: Lottia gigantea (NCBI:txid225164)